Protein AF-A0A3E3E7Z4-F1 (afdb_monomer)

Sequence (138 aa):
MEDKKELKEIMQESKRLYDEQCKKILSYKQILSYLFQSCLEEYKDLSLEEIQELLEKETESEMRKMCTFSDAIWKKGIEKGRDEGMERGIKEGSLIISINNVQNLIKKHVVSNIEEAMDLLGVEASLRPAILKSIQMH

Solvent-accessible surface area (backbone atoms only — not comparable to full-atom values): 7676 Å² total; per-residue (Å²): 115,66,70,65,49,53,52,50,52,53,53,52,51,54,50,49,54,50,53,52,52,49,51,58,55,55,66,36,58,70,58,38,25,52,49,40,33,75,74,33,80,93,34,49,89,51,53,64,67,58,42,38,54,54,53,48,55,54,50,53,50,53,50,50,54,51,51,54,51,50,52,52,53,50,51,53,51,51,51,52,52,49,51,58,48,49,55,49,49,51,54,52,49,52,51,51,52,51,45,53,52,40,52,49,38,48,76,66,64,74,40,95,49,71,66,60,35,37,60,75,69,65,60,56,80,86,50,49,66,59,43,52,55,66,58,73,76,110

pLDDT: mean 86.66, std 7.97, range [49.28, 95.25]

Organism: NCBI:txid1323

Structure (mmCIF, N/CA/C/O backbone):
data_AF-A0A3E3E7Z4-F1
#
_entry.id   AF-A0A3E3E7Z4-F1
#
loop_
_atom_site.group_PDB
_atom_site.id
_atom_site.type_symbol
_atom_site.label_atom_id
_atom_site.label_alt_id
_atom_site.label_comp_id
_atom_site.label_asym_id
_atom_site.label_entity_id
_atom_site.label_seq_id
_atom_site.pdbx_PDB_ins_code
_atom_site.Cartn_x
_atom_site.Cartn_y
_atom_site.Cartn_z
_atom_site.occupancy
_atom_site.B_iso_or_equiv
_atom_site.auth_seq_id
_atom_site.auth_comp_id
_atom_site.auth_asym_id
_atom_site.auth_atom_id
_atom_site.pdbx_PDB_model_num
ATOM 1 N N . MET A 1 1 ? -2.190 42.043 13.731 1.00 61.38 1 MET A N 1
ATOM 2 C CA . MET A 1 1 ? -2.898 40.987 12.962 1.00 61.38 1 MET A CA 1
ATOM 3 C C . MET A 1 1 ? -2.202 39.649 13.206 1.00 61.38 1 MET A C 1
ATOM 5 O O . MET A 1 1 ? -2.908 38.690 13.487 1.00 61.38 1 MET A O 1
ATOM 9 N N . GLU 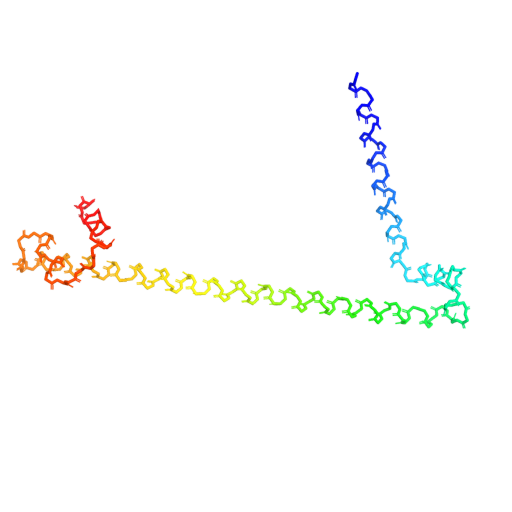A 1 2 ? -0.862 39.647 13.244 1.00 65.19 2 GLU A N 1
ATOM 10 C CA . GLU A 1 2 ? 0.023 38.590 13.775 1.00 65.19 2 GLU A CA 1
ATOM 11 C C . GLU A 1 2 ? -0.426 37.989 15.121 1.00 65.19 2 GLU A C 1
ATOM 13 O O . GLU A 1 2 ? -0.732 36.804 15.173 1.00 65.19 2 GLU A O 1
ATOM 18 N N . ASP A 1 3 ? -0.622 38.796 16.171 1.00 73.06 3 ASP A N 1
ATOM 19 C CA . ASP A 1 3 ? -0.929 38.272 17.520 1.00 73.06 3 ASP A CA 1
ATOM 20 C C . ASP A 1 3 ? -2.226 37.444 17.591 1.00 73.06 3 ASP A C 1
ATOM 22 O O . ASP A 1 3 ? -2.357 36.498 18.364 1.00 73.06 3 ASP A O 1
ATOM 26 N N . LYS A 1 4 ? -3.218 37.773 16.750 1.00 75.88 4 LYS A N 1
ATOM 27 C CA . LYS A 1 4 ? -4.479 37.013 16.662 1.00 75.88 4 LYS A CA 1
ATOM 28 C C . LYS A 1 4 ? -4.314 35.697 15.900 1.00 75.88 4 LYS A C 1
ATOM 30 O O . LYS A 1 4 ? -5.123 34.788 16.091 1.00 75.88 4 LYS A O 1
ATOM 35 N N . LYS A 1 5 ? -3.326 35.615 15.007 1.00 80.69 5 LYS A N 1
ATOM 36 C CA . LYS A 1 5 ? -2.988 34.408 14.252 1.00 80.69 5 LYS A CA 1
ATOM 37 C C . LYS A 1 5 ? -2.216 33.436 15.143 1.00 80.69 5 LYS A C 1
ATOM 39 O O . LYS A 1 5 ? -2.634 32.288 15.251 1.00 80.69 5 LYS A O 1
ATOM 44 N N . GLU A 1 6 ? -1.213 33.925 15.868 1.00 82.06 6 GLU A N 1
ATOM 45 C CA . GLU A 1 6 ? -0.453 33.132 16.843 1.00 82.06 6 GLU A CA 1
ATOM 46 C C . GLU A 1 6 ? -1.362 32.559 17.939 1.00 82.06 6 GLU A C 1
ATOM 48 O O . GLU A 1 6 ? -1.319 31.364 18.228 1.00 82.06 6 GLU A O 1
ATOM 53 N N . LEU A 1 7 ? -2.283 33.368 18.480 1.00 82.31 7 LEU A N 1
ATOM 54 C CA . LEU A 1 7 ? -3.241 32.896 19.484 1.00 82.31 7 LEU A CA 1
ATOM 55 C C . LEU A 1 7 ? -4.152 31.775 18.947 1.00 82.31 7 LEU A C 1
ATOM 57 O O . LEU A 1 7 ? -4.440 30.813 19.659 1.00 82.31 7 LEU A O 1
ATOM 61 N N . LYS A 1 8 ? -4.594 31.870 17.685 1.00 86.00 8 LYS A N 1
ATOM 62 C CA . LYS A 1 8 ? -5.398 30.816 17.043 1.00 86.00 8 LYS A CA 1
ATOM 63 C C . LYS A 1 8 ? -4.609 29.524 16.858 1.00 86.00 8 LYS A C 1
ATOM 65 O O . LYS A 1 8 ? -5.161 28.454 17.107 1.00 86.00 8 LYS A O 1
ATOM 70 N N . GLU A 1 9 ? -3.354 29.620 16.433 1.00 86.50 9 GLU A N 1
ATOM 71 C CA . GLU A 1 9 ? -2.482 28.459 16.238 1.00 86.50 9 GLU A CA 1
ATOM 72 C C . GLU A 1 9 ? -2.206 27.747 17.569 1.00 86.50 9 GLU A C 1
ATOM 74 O O . GLU A 1 9 ? -2.386 26.533 17.655 1.00 86.50 9 GLU A O 1
ATOM 79 N N . ILE A 1 10 ? -1.914 28.493 18.641 1.00 86.12 10 ILE A N 1
ATOM 80 C CA . ILE A 1 10 ? -1.717 27.937 19.991 1.00 86.12 10 ILE A CA 1
ATOM 81 C C . ILE A 1 10 ? -2.978 27.215 20.489 1.00 86.12 10 ILE A C 1
ATOM 83 O O . ILE A 1 10 ? -2.900 26.101 21.014 1.00 86.12 10 ILE A O 1
ATOM 87 N N . MET A 1 11 ? -4.159 27.819 20.311 1.00 85.50 11 MET A N 1
ATOM 88 C CA . MET A 1 11 ? -5.430 27.193 20.695 1.00 85.50 11 MET A CA 1
ATOM 89 C C . MET A 1 11 ? -5.711 25.915 19.894 1.00 85.50 11 MET A C 1
ATOM 91 O O . MET A 1 11 ? -6.223 24.937 20.445 1.00 85.50 11 MET A O 1
ATOM 95 N N . GLN A 1 12 ? -5.383 25.908 18.601 1.00 90.62 12 GLN A N 1
ATOM 96 C CA . GLN A 1 12 ? -5.565 24.743 17.742 1.00 90.62 12 GLN A CA 1
ATOM 97 C C . GLN A 1 12 ? -4.608 23.609 18.118 1.00 90.62 12 GLN A C 1
ATOM 99 O O . GLN A 1 12 ? -5.031 22.455 18.166 1.00 90.62 12 GLN A O 1
ATOM 104 N N . GLU A 1 13 ? -3.358 23.931 18.443 1.00 89.38 13 GLU A N 1
ATOM 105 C CA . GLU A 1 13 ? -2.370 22.952 18.890 1.00 89.38 13 GLU A CA 1
ATOM 106 C C . GLU A 1 13 ? -2.732 22.368 20.260 1.00 89.38 13 GLU A C 1
ATOM 108 O O . GLU A 1 13 ? -2.746 21.154 20.442 1.00 89.38 13 GLU A O 1
ATOM 113 N N . SER A 1 14 ? -3.179 23.211 21.192 1.00 88.12 14 SER A N 1
ATOM 114 C CA . SER A 1 14 ? -3.677 22.768 22.501 1.00 88.12 14 SER A CA 1
ATOM 115 C C . SER A 1 14 ? -4.859 21.804 22.363 1.00 88.12 14 SER A C 1
ATOM 117 O O . SER A 1 14 ? -4.932 20.794 23.062 1.00 88.12 14 SER A O 1
ATOM 119 N N . LYS A 1 15 ? -5.769 22.071 21.415 1.00 93.06 15 LYS A N 1
ATOM 120 C CA . LYS A 1 15 ? -6.890 21.176 21.106 1.00 93.06 15 LYS A CA 1
ATOM 121 C C . LYS A 1 15 ? -6.421 19.838 20.528 1.00 93.06 15 LYS A C 1
ATOM 123 O O . LYS A 1 15 ? -6.989 18.811 20.883 1.00 93.06 15 LYS A O 1
ATOM 128 N N . ARG A 1 16 ? -5.409 19.839 19.654 1.00 91.12 16 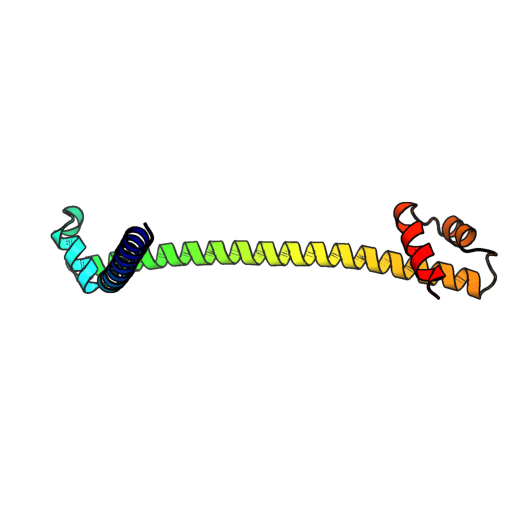ARG A N 1
ATOM 129 C CA . ARG A 1 16 ? -4.823 18.609 19.090 1.00 91.12 16 ARG A CA 1
ATOM 130 C C . ARG A 1 16 ? -4.182 17.751 20.170 1.00 91.12 16 ARG A C 1
ATOM 132 O O . ARG A 1 16 ? -4.473 16.564 20.236 1.00 91.12 16 ARG A O 1
ATOM 139 N N . LEU A 1 17 ? -3.378 18.364 21.036 1.00 92.31 17 LEU A N 1
ATOM 140 C CA . LEU A 1 17 ? -2.731 17.674 22.149 1.00 92.31 17 LEU A CA 1
ATOM 141 C C . LEU A 1 17 ? -3.765 17.083 23.109 1.00 92.31 17 LEU A C 1
ATOM 143 O O . LEU A 1 17 ? -3.630 15.930 23.512 1.00 92.31 17 LEU A O 1
ATOM 147 N N . TYR A 1 18 ? -4.815 17.843 23.435 1.00 92.69 18 TYR A N 1
ATOM 148 C CA . TYR A 1 18 ? -5.921 17.357 24.258 1.00 92.69 18 TYR A CA 1
ATOM 149 C C . TYR A 1 18 ? -6.625 16.153 23.618 1.00 92.69 18 TYR A C 1
ATOM 151 O O . TYR A 1 18 ? -6.771 15.120 24.265 1.00 92.69 18 TYR A O 1
ATOM 159 N N . ASP A 1 19 ? -7.007 16.258 22.341 1.00 94.38 19 ASP A N 1
ATOM 160 C CA . ASP A 1 19 ? -7.643 15.168 21.590 1.00 94.38 19 ASP A CA 1
ATOM 161 C C . ASP A 1 19 ? -6.757 13.911 21.545 1.00 94.38 19 ASP A C 1
ATOM 163 O O . ASP A 1 19 ? -7.235 12.797 21.755 1.00 94.38 19 ASP A O 1
ATOM 167 N N . GLU A 1 20 ? -5.447 14.080 21.356 1.00 94.31 20 GLU A N 1
ATOM 168 C CA . GLU A 1 20 ? -4.479 12.983 21.382 1.00 94.31 20 GLU A CA 1
ATOM 169 C C . GLU A 1 20 ? -4.402 12.304 22.759 1.00 94.31 20 GLU A C 1
ATOM 171 O O . GLU A 1 20 ? -4.405 11.073 22.842 1.00 94.31 20 GLU A O 1
ATOM 176 N N . GLN A 1 21 ? -4.376 13.080 23.850 1.00 94.50 21 GLN A N 1
ATOM 177 C CA . GLN A 1 21 ? -4.381 12.506 25.198 1.00 94.50 21 GLN A CA 1
ATOM 178 C C . GLN A 1 21 ? -5.703 11.793 25.499 1.00 94.50 21 GLN A C 1
ATOM 180 O O . GLN A 1 21 ? -5.692 10.694 26.054 1.00 94.50 21 GLN A O 1
ATOM 185 N N . CYS A 1 22 ? -6.840 12.359 25.088 1.00 92.00 22 CYS A N 1
ATOM 186 C CA . CYS A 1 22 ? -8.139 11.703 25.218 1.00 92.00 22 CYS A CA 1
ATOM 187 C C . CYS A 1 22 ? -8.174 10.372 24.465 1.00 92.00 22 CYS A C 1
ATOM 189 O O . CYS A 1 22 ? -8.616 9.376 25.028 1.00 92.00 22 CYS A O 1
ATOM 191 N N . LYS A 1 23 ? -7.651 10.318 23.235 1.00 91.81 23 LYS A N 1
ATOM 192 C CA . LYS A 1 23 ? -7.552 9.069 22.463 1.00 91.81 23 LYS A CA 1
ATOM 193 C C . LYS A 1 23 ? -6.734 8.001 23.183 1.00 91.81 23 LYS A C 1
ATOM 195 O O . LYS A 1 23 ? -7.159 6.853 23.221 1.00 91.81 23 LYS A O 1
ATOM 200 N N . LYS A 1 24 ? -5.604 8.374 23.792 1.00 90.94 24 LYS A N 1
ATOM 201 C CA . LYS A 1 24 ? -4.781 7.455 24.599 1.00 90.94 24 LYS A CA 1
ATOM 202 C C . LYS A 1 24 ? -5.532 6.933 25.822 1.00 90.94 24 LYS A C 1
ATOM 204 O O . LYS A 1 24 ? -5.471 5.751 26.127 1.00 90.94 24 LYS A O 1
ATOM 209 N N . ILE A 1 25 ? -6.267 7.798 26.515 1.00 92.12 25 ILE A N 1
ATOM 210 C CA . ILE A 1 25 ? -7.076 7.391 27.672 1.00 92.12 25 ILE A CA 1
ATOM 211 C C . ILE A 1 25 ? -8.200 6.439 27.234 1.00 92.12 25 ILE A C 1
ATOM 213 O O . ILE A 1 25 ? -8.431 5.406 27.858 1.00 92.12 25 ILE A O 1
ATOM 217 N N . LEU A 1 26 ? -8.871 6.754 26.129 1.00 90.06 26 LEU A N 1
ATOM 218 C CA . LEU A 1 26 ? -9.957 5.941 25.586 1.00 90.06 26 LEU A CA 1
ATOM 219 C C . LEU A 1 26 ? -9.474 4.642 24.925 1.00 90.06 26 LEU A C 1
ATOM 221 O O . LEU A 1 26 ? -10.293 3.767 24.673 1.00 90.06 26 LEU A O 1
ATOM 225 N N . SER A 1 27 ? -8.170 4.470 24.682 1.00 87.00 27 SER A N 1
ATOM 226 C CA . SER A 1 27 ? -7.623 3.197 24.203 1.00 87.00 27 SER A CA 1
ATOM 227 C C . SER A 1 27 ? -7.392 2.173 25.321 1.00 87.00 27 SER A C 1
ATOM 229 O O . SER A 1 27 ? -7.099 1.014 25.028 1.00 87.00 27 SER A O 1
ATOM 231 N N . TYR A 1 28 ? -7.505 2.557 26.600 1.00 90.19 28 TYR A N 1
ATOM 232 C CA . TYR A 1 28 ? -7.464 1.598 27.708 1.00 90.19 28 TYR A CA 1
ATOM 233 C C . TYR A 1 28 ? -8.796 0.854 27.810 1.00 90.19 28 TYR A C 1
ATOM 235 O O . TYR A 1 28 ? -9.834 1.447 28.111 1.00 90.19 28 TYR A O 1
ATOM 243 N N . LYS A 1 29 ? -8.753 -0.468 27.611 1.00 88.38 29 LYS A N 1
ATOM 244 C CA . LYS A 1 29 ? -9.941 -1.334 27.540 1.00 88.38 29 LYS A CA 1
ATOM 245 C C . LYS A 1 29 ? -10.858 -1.207 28.750 1.00 88.38 29 LYS A C 1
ATOM 247 O O . LYS A 1 29 ? -12.069 -1.181 28.577 1.00 88.38 29 LYS A O 1
ATOM 252 N N . GLN A 1 30 ? -10.309 -1.073 29.954 1.00 90.25 30 GLN A N 1
ATOM 253 C CA . GLN A 1 30 ? -11.104 -0.936 31.176 1.00 90.25 30 GLN A CA 1
ATOM 254 C C . GLN A 1 30 ? -11.908 0.370 31.190 1.00 90.25 30 GLN A C 1
ATOM 256 O O . GLN A 1 30 ? -13.094 0.362 31.508 1.00 90.25 30 GLN A O 1
ATOM 261 N N . ILE A 1 31 ? -11.277 1.483 30.798 1.00 93.06 31 ILE A N 1
ATOM 262 C CA . ILE A 1 31 ? -11.922 2.803 30.738 1.00 93.06 31 ILE A CA 1
ATOM 263 C C . ILE A 1 31 ? -12.997 2.802 29.651 1.00 93.06 31 ILE A C 1
ATOM 265 O O . ILE A 1 31 ? -14.120 3.242 29.889 1.00 93.06 31 ILE A O 1
ATOM 269 N N . LEU A 1 32 ? -12.664 2.268 28.474 1.00 92.00 32 LEU A N 1
ATOM 270 C CA . LEU A 1 32 ? -13.588 2.180 27.350 1.00 92.00 32 LEU A CA 1
ATOM 271 C C . LEU A 1 32 ? -14.797 1.293 27.672 1.00 92.00 32 LEU A C 1
ATOM 273 O O . LEU A 1 32 ? -15.926 1.679 27.395 1.00 92.00 32 LEU A O 1
ATOM 277 N N . SER A 1 33 ? -14.578 0.150 28.322 1.00 93.19 33 SER A N 1
ATOM 278 C CA . SER A 1 33 ? -15.655 -0.778 28.694 1.00 93.19 33 SER A CA 1
ATOM 279 C C . SER A 1 33 ? -16.593 -0.177 29.731 1.00 93.19 33 SER A C 1
ATOM 281 O O . SER A 1 33 ? -17.808 -0.290 29.600 1.00 93.19 33 SER A O 1
ATOM 283 N N . TYR A 1 34 ? -16.044 0.535 30.719 1.00 94.50 34 TYR A N 1
ATOM 284 C CA . TYR A 1 34 ? -16.849 1.266 31.694 1.00 94.50 34 TYR A CA 1
ATOM 285 C C . TYR A 1 34 ? -17.679 2.379 31.040 1.00 94.50 34 TYR A C 1
ATOM 287 O O . TYR A 1 34 ? -18.849 2.566 31.377 1.00 94.50 34 TYR A O 1
ATOM 295 N N . LEU A 1 35 ? -17.093 3.102 30.078 1.00 93.94 35 LEU A N 1
ATOM 296 C CA . LEU A 1 35 ? -17.804 4.119 29.306 1.00 93.94 35 LEU A CA 1
ATOM 297 C C . LEU A 1 35 ? -18.957 3.498 28.508 1.00 93.94 35 LEU A C 1
ATOM 299 O O . LEU A 1 35 ? -20.057 4.038 28.516 1.00 93.94 35 LEU A O 1
ATOM 303 N N . PHE A 1 36 ? -18.726 2.353 27.865 1.00 92.56 36 PHE A N 1
ATOM 304 C CA . PHE A 1 36 ? -19.753 1.641 27.102 1.00 92.56 36 PHE A CA 1
ATOM 305 C C . PHE A 1 36 ? -20.895 1.192 28.013 1.00 92.56 36 PHE A C 1
ATOM 307 O O . PHE A 1 36 ? -22.043 1.517 27.736 1.00 92.56 36 PHE A O 1
ATOM 314 N N . GLN A 1 37 ? -20.585 0.559 29.146 1.00 95.06 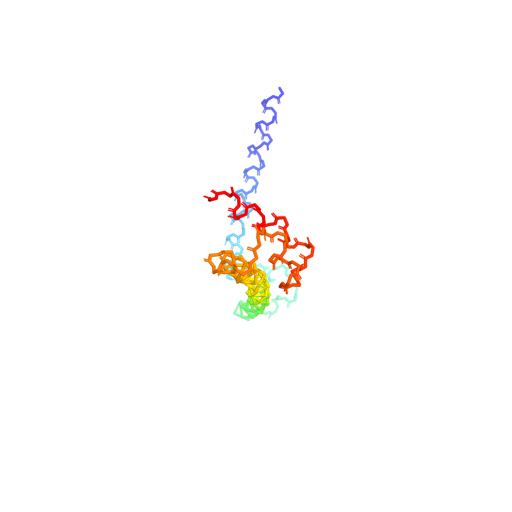37 GLN A N 1
ATOM 315 C CA . GLN A 1 37 ? -21.588 0.134 30.126 1.00 95.06 37 GLN A CA 1
ATOM 316 C C . GLN A 1 37 ? -22.417 1.308 30.675 1.00 95.06 37 GLN A C 1
ATOM 318 O O . GLN A 1 37 ? -23.617 1.180 30.903 1.00 95.06 37 GLN A O 1
ATOM 323 N N . SER A 1 38 ? -21.777 2.460 30.904 1.00 93.12 38 SER A N 1
ATOM 324 C CA . SER A 1 38 ? -22.418 3.622 31.536 1.00 93.12 38 SER A CA 1
ATOM 325 C C . SER A 1 38 ? -23.196 4.503 30.558 1.00 93.12 38 SER A C 1
ATOM 327 O O . SER A 1 38 ? -24.123 5.201 30.970 1.00 93.12 38 SER A O 1
ATOM 329 N N . CYS A 1 39 ? -22.788 4.546 29.288 1.00 93.88 39 CYS A N 1
ATOM 330 C CA . CYS A 1 39 ? -23.315 5.495 28.305 1.00 93.88 39 CYS A CA 1
ATOM 331 C C . CYS A 1 39 ? -24.187 4.853 27.223 1.00 93.88 39 CYS A C 1
ATOM 333 O O . CYS A 1 39 ? -24.891 5.590 26.533 1.00 93.88 39 CYS A O 1
ATOM 335 N N . LEU A 1 40 ? -24.138 3.530 27.056 1.00 92.69 40 LEU A N 1
ATOM 336 C CA . LEU A 1 40 ? -24.865 2.807 26.015 1.00 92.69 40 LEU A CA 1
ATOM 337 C C . LEU A 1 40 ? -25.807 1.791 26.662 1.00 92.69 40 LEU A C 1
ATOM 339 O O . LEU A 1 40 ? -25.375 0.914 27.409 1.00 92.69 40 LEU A O 1
ATOM 343 N N . GLU A 1 41 ? -27.102 1.901 26.370 1.00 92.38 41 GLU A N 1
ATOM 344 C CA . GLU A 1 41 ? -28.120 1.035 26.977 1.00 92.38 41 GLU A CA 1
ATOM 345 C C . GLU A 1 41 ? -27.921 -0.431 26.557 1.00 92.38 41 GLU A C 1
ATOM 347 O O . GLU A 1 41 ? -28.168 -1.337 27.343 1.00 92.38 41 GLU A O 1
ATOM 352 N N . GLU A 1 42 ? -27.382 -0.669 25.357 1.00 91.94 42 GLU A N 1
ATOM 353 C CA . GLU A 1 42 ? -27.101 -2.002 24.813 1.00 91.94 42 GLU A CA 1
ATOM 354 C C . GLU A 1 42 ? -26.027 -2.771 25.600 1.00 91.94 42 GLU A C 1
ATOM 356 O O . GLU A 1 42 ? -25.960 -3.995 25.511 1.00 91.94 42 GLU A O 1
ATOM 361 N N . TYR A 1 43 ? -25.187 -2.062 26.361 1.00 91.00 43 TYR A N 1
ATOM 362 C CA . TYR A 1 43 ? -24.063 -2.631 27.112 1.00 91.00 43 TYR A CA 1
ATOM 363 C C . TYR A 1 43 ? -24.284 -2.611 28.627 1.00 91.00 43 TYR A C 1
ATOM 365 O O . TYR A 1 43 ? -23.449 -3.105 29.379 1.00 91.00 43 TYR A O 1
ATOM 373 N N . LYS A 1 44 ? -25.396 -2.041 29.091 1.00 92.62 44 LYS A N 1
ATOM 374 C CA . LYS A 1 44 ? -25.667 -1.781 30.509 1.00 92.62 44 LYS A CA 1
ATOM 375 C C . LYS A 1 44 ? -25.845 -3.046 31.345 1.00 92.62 44 LYS A C 1
ATOM 377 O O . LYS A 1 44 ? -25.437 -3.073 32.503 1.00 92.62 44 LYS A O 1
ATOM 382 N N . ASP A 1 45 ? -26.422 -4.083 30.741 1.00 95.25 45 ASP A N 1
ATOM 383 C CA . ASP A 1 45 ? -26.656 -5.381 31.384 1.00 95.25 45 ASP A CA 1
ATOM 384 C C . ASP A 1 45 ? -25.461 -6.344 31.247 1.00 95.25 45 ASP A C 1
ATOM 386 O O . ASP A 1 45 ? -25.481 -7.436 31.814 1.00 95.25 45 ASP A O 1
ATOM 390 N N . LEU A 1 46 ? -24.418 -5.953 30.506 1.00 93.56 46 LEU A N 1
ATOM 391 C CA . LEU A 1 46 ? -23.204 -6.747 30.323 1.00 93.56 46 LEU A CA 1
ATOM 392 C C . LEU A 1 46 ? -22.188 -6.447 31.429 1.00 93.56 46 LEU A C 1
ATOM 394 O O . LEU A 1 46 ? -22.060 -5.312 31.896 1.00 93.56 46 LEU A O 1
ATOM 398 N N . SER A 1 47 ? -21.424 -7.459 31.829 1.00 94.81 47 SER A N 1
ATOM 399 C CA . SER A 1 47 ? -20.265 -7.296 32.710 1.00 94.81 47 SER A CA 1
ATOM 400 C C . SER A 1 47 ? -19.114 -6.580 31.998 1.00 94.81 47 SER A C 1
ATOM 402 O O . SER A 1 47 ? -18.996 -6.602 30.772 1.00 94.81 47 SER A O 1
ATOM 404 N N . LEU A 1 48 ? -18.215 -5.958 32.767 1.00 92.75 48 LEU A N 1
ATOM 405 C CA . LEU A 1 48 ? -17.052 -5.276 32.193 1.00 92.75 48 LEU A CA 1
ATOM 406 C C . LEU A 1 48 ? -16.149 -6.242 31.416 1.00 92.75 48 LEU A C 1
ATOM 408 O O . LEU A 1 48 ? -15.515 -5.827 30.450 1.00 92.75 48 LEU A O 1
ATOM 412 N N . GLU A 1 49 ? -16.080 -7.507 31.822 1.00 93.38 49 GLU A N 1
ATOM 413 C CA . GLU A 1 49 ? -15.331 -8.561 31.144 1.00 93.38 49 GLU A CA 1
ATOM 414 C C . GLU A 1 49 ? -15.947 -8.914 29.782 1.00 93.38 49 GLU A C 1
ATOM 416 O O . GLU A 1 49 ? -15.223 -8.991 28.789 1.00 93.38 49 GLU A O 1
ATOM 421 N N . GLU A 1 50 ? -17.275 -9.052 29.705 1.00 93.31 50 GLU A N 1
ATOM 422 C CA . GLU A 1 50 ? -17.985 -9.325 28.444 1.00 93.31 50 GLU A CA 1
ATOM 423 C C . GLU A 1 50 ? -17.798 -8.187 27.436 1.00 93.31 50 GLU A C 1
ATOM 425 O O . GLU A 1 50 ? -17.537 -8.425 26.255 1.00 93.31 50 GLU A O 1
ATOM 430 N N . ILE A 1 51 ? -17.865 -6.938 27.903 1.00 92.75 51 ILE A N 1
ATOM 431 C CA . ILE A 1 51 ? -17.651 -5.761 27.054 1.00 92.75 51 ILE A CA 1
ATOM 432 C C . ILE A 1 51 ? -16.207 -5.727 26.535 1.00 92.75 51 ILE A C 1
ATOM 434 O O . ILE A 1 51 ? -15.985 -5.470 25.350 1.00 92.75 51 ILE A O 1
ATOM 438 N N . GLN A 1 52 ? -15.220 -6.033 27.384 1.00 91.69 52 GLN A N 1
ATOM 439 C CA . GLN A 1 52 ? -13.814 -6.106 26.970 1.00 91.69 52 GLN A CA 1
ATOM 440 C C . GLN A 1 52 ? -13.593 -7.161 25.881 1.00 91.69 52 GLN A C 1
ATOM 442 O O . GLN A 1 52 ? -12.883 -6.892 24.911 1.00 91.69 52 GLN A O 1
ATOM 447 N N . GLU A 1 53 ? -14.214 -8.334 26.011 1.00 91.38 53 GLU A N 1
ATOM 448 C CA . GLU A 1 53 ? -14.099 -9.408 25.021 1.00 91.38 53 GLU A CA 1
ATOM 449 C C . GLU A 1 53 ? -14.719 -9.016 23.669 1.00 91.38 53 GLU A C 1
ATOM 451 O O . GLU A 1 53 ? -14.153 -9.305 22.611 1.00 91.38 53 GLU A O 1
ATOM 456 N N . LEU A 1 54 ? -15.861 -8.319 23.683 1.00 88.69 54 LEU A N 1
ATOM 457 C CA . LEU A 1 54 ? -16.493 -7.797 22.467 1.00 88.69 54 LEU A CA 1
ATOM 458 C C . LEU A 1 54 ? -15.608 -6.759 21.763 1.00 88.69 54 LEU A C 1
ATOM 460 O O . LEU A 1 54 ? -15.433 -6.822 20.545 1.00 88.69 54 LEU A 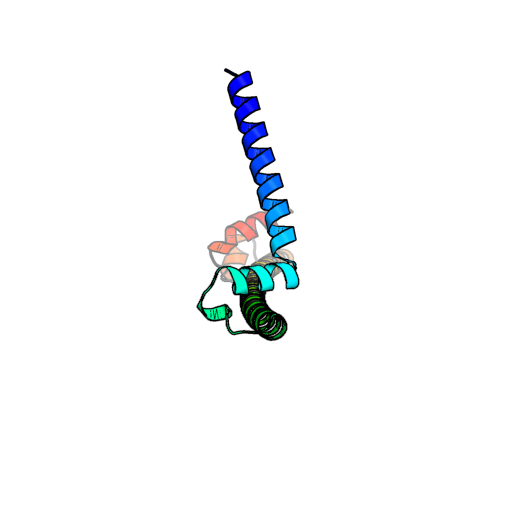O 1
ATOM 464 N N . LEU A 1 55 ? -15.004 -5.843 22.526 1.00 87.50 55 LEU A N 1
ATOM 465 C CA . LEU A 1 55 ? -14.090 -4.829 21.994 1.00 87.50 55 LEU A CA 1
ATOM 466 C C . LEU A 1 55 ? -12.827 -5.451 21.375 1.00 87.50 55 LEU A C 1
ATOM 468 O O . LEU A 1 55 ? -12.351 -4.974 20.342 1.00 87.50 55 LEU A O 1
ATOM 472 N N . GLU A 1 56 ? -12.290 -6.521 21.968 1.00 85.75 56 GLU A N 1
ATOM 473 C CA . GLU A 1 56 ? -11.148 -7.263 21.418 1.00 85.75 56 GLU A CA 1
ATOM 474 C C . GLU A 1 56 ? -11.484 -7.861 20.046 1.00 85.75 56 GLU A C 1
ATOM 476 O O . GLU A 1 56 ? -10.763 -7.625 19.076 1.00 85.75 56 GLU A O 1
ATOM 481 N N . LYS A 1 57 ? -12.616 -8.570 19.943 1.00 82.69 57 LYS A N 1
ATOM 482 C CA . LYS A 1 57 ? -13.052 -9.236 18.704 1.00 82.69 57 LYS A CA 1
ATOM 483 C C . LYS A 1 57 ? -13.239 -8.253 17.551 1.00 82.69 57 LYS A C 1
ATOM 485 O O . LYS A 1 57 ? -12.817 -8.534 16.427 1.00 82.69 57 LYS A O 1
ATOM 490 N N . GLU A 1 58 ? -13.839 -7.097 17.821 1.00 79.62 58 GLU A N 1
ATOM 491 C CA . GLU A 1 58 ? -14.027 -6.061 16.802 1.00 79.62 58 GLU A CA 1
ATOM 492 C C . GLU A 1 58 ? -12.682 -5.460 16.369 1.00 79.62 58 GLU A C 1
ATOM 494 O O . GLU A 1 58 ? -12.418 -5.299 15.177 1.00 79.62 58 GLU A O 1
ATOM 499 N N . THR A 1 59 ? -11.778 -5.218 17.326 1.00 76.44 59 THR A N 1
ATOM 500 C CA . THR A 1 59 ? -10.429 -4.708 17.041 1.00 76.44 59 THR A CA 1
ATOM 501 C C . THR A 1 59 ? -9.630 -5.689 16.178 1.00 76.44 59 THR A C 1
ATOM 503 O O . THR A 1 59 ? -9.016 -5.285 15.190 1.00 76.44 59 THR A O 1
ATOM 506 N N . GLU A 1 60 ? -9.662 -6.985 16.496 1.00 75.25 60 GLU A N 1
ATOM 507 C CA . GLU A 1 60 ? -9.010 -8.029 15.697 1.00 75.25 60 GLU A CA 1
ATOM 508 C C . GLU A 1 60 ? -9.590 -8.130 14.279 1.00 75.25 60 GLU A C 1
ATOM 510 O O . GLU A 1 60 ? -8.847 -8.313 13.310 1.00 75.25 60 GLU A O 1
ATOM 515 N N . SER A 1 61 ? -10.912 -7.996 14.138 1.00 75.38 61 SER A N 1
ATOM 516 C CA . SER A 1 61 ? -11.607 -7.977 12.846 1.00 75.38 61 SER A CA 1
ATOM 517 C C . SER A 1 61 ? -11.146 -6.804 11.975 1.00 75.38 61 SER A C 1
ATOM 519 O O . SER A 1 61 ? -10.765 -7.001 10.816 1.00 75.38 61 SER A O 1
ATOM 521 N N . GLU A 1 62 ? -11.095 -5.595 12.536 1.00 75.25 62 GLU A N 1
ATOM 522 C CA . GLU A 1 62 ? -10.619 -4.400 11.833 1.00 75.25 62 GLU A CA 1
ATOM 523 C C . GLU A 1 62 ? -9.130 -4.500 11.467 1.00 75.25 62 GLU A C 1
ATOM 525 O O . GLU A 1 62 ? -8.747 -4.221 10.325 1.00 75.25 62 GLU A O 1
ATOM 530 N N . MET A 1 63 ? -8.286 -5.002 12.377 1.00 70.00 63 MET A N 1
ATOM 531 C CA . MET A 1 63 ? -6.873 -5.264 12.078 1.00 70.00 63 MET A CA 1
ATOM 532 C C . MET A 1 63 ? -6.714 -6.284 10.943 1.00 70.00 63 MET A C 1
ATOM 534 O O . MET A 1 63 ? -5.896 -6.089 10.043 1.00 70.00 63 MET A O 1
ATOM 538 N N . ARG A 1 64 ? -7.537 -7.338 10.915 1.00 70.50 64 ARG A N 1
ATOM 539 C CA . ARG A 1 64 ? -7.531 -8.339 9.837 1.00 70.50 64 ARG A CA 1
ATOM 540 C C . ARG A 1 64 ? -7.918 -7.733 8.483 1.00 70.50 64 ARG A C 1
ATOM 542 O O . ARG A 1 64 ? -7.297 -8.073 7.469 1.00 70.50 64 ARG A O 1
ATOM 549 N N . LYS A 1 65 ? -8.900 -6.824 8.442 1.00 70.19 65 LYS A N 1
ATOM 550 C CA . LYS A 1 65 ? -9.277 -6.090 7.216 1.00 70.19 65 LYS A CA 1
ATOM 551 C C . LYS A 1 65 ? -8.119 -5.227 6.711 1.00 70.19 65 LYS A C 1
ATOM 553 O O . LYS A 1 65 ? -7.833 -5.224 5.513 1.00 70.19 65 LYS A O 1
ATOM 558 N N . MET A 1 66 ? -7.407 -4.559 7.617 1.00 64.44 66 MET A N 1
ATOM 559 C CA . MET A 1 66 ? -6.267 -3.707 7.278 1.00 64.44 66 MET A CA 1
ATOM 560 C C . MET A 1 66 ? -5.046 -4.503 6.785 1.00 64.44 66 MET A C 1
ATOM 562 O O . MET A 1 66 ? -4.418 -4.097 5.803 1.00 64.44 66 MET A O 1
ATOM 566 N N . CYS A 1 67 ? -4.750 -5.662 7.387 1.00 72.00 67 CYS A N 1
ATOM 567 C CA . CYS A 1 67 ? -3.728 -6.590 6.882 1.00 72.00 67 CYS A CA 1
ATOM 568 C C . CYS A 1 67 ? -4.060 -7.052 5.457 1.00 72.00 67 CYS A C 1
ATOM 570 O O . CYS A 1 67 ? -3.240 -6.908 4.556 1.00 72.00 67 CYS A O 1
ATOM 572 N N . THR A 1 68 ? -5.304 -7.482 5.221 1.00 78.31 68 THR A N 1
ATOM 573 C CA . THR A 1 68 ? -5.759 -7.943 3.895 1.00 78.31 68 T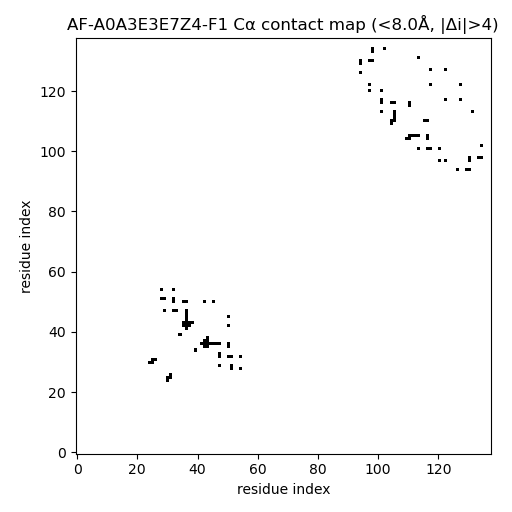HR A CA 1
ATOM 574 C C . THR A 1 68 ? -5.643 -6.845 2.833 1.00 78.31 68 THR A C 1
ATOM 576 O O . THR A 1 68 ? -5.223 -7.100 1.703 1.00 78.31 68 THR A O 1
ATOM 579 N N . PHE A 1 69 ? -5.996 -5.606 3.188 1.00 76.62 69 PHE A N 1
ATOM 580 C CA . PHE A 1 69 ? -5.850 -4.464 2.288 1.00 76.62 69 PHE A CA 1
ATOM 581 C C . PHE A 1 69 ? -4.376 -4.171 1.978 1.00 76.62 69 PHE A C 1
ATOM 583 O O . PHE A 1 69 ? -4.015 -3.990 0.816 1.00 76.62 69 PHE A O 1
ATOM 590 N N . SER A 1 70 ? -3.513 -4.175 2.995 1.00 80.50 70 SER A N 1
ATOM 591 C CA . SER A 1 70 ? -2.076 -3.923 2.834 1.00 80.50 70 SER A CA 1
ATOM 592 C C . SER A 1 70 ? -1.407 -4.992 1.964 1.00 80.50 70 SER A C 1
ATOM 594 O O . SER A 1 70 ? -0.649 -4.648 1.057 1.00 80.50 70 SER A O 1
ATOM 596 N N . ASP A 1 71 ? -1.762 -6.265 2.157 1.00 82.38 71 ASP A N 1
ATOM 597 C CA . ASP A 1 71 ? -1.297 -7.386 1.333 1.00 82.38 71 ASP A CA 1
ATOM 598 C C . ASP A 1 71 ? -1.722 -7.231 -0.132 1.00 82.38 71 ASP A C 1
ATOM 600 O O . ASP A 1 71 ? -0.931 -7.465 -1.050 1.00 82.38 71 ASP A O 1
ATOM 604 N N . ALA A 1 72 ? -2.960 -6.790 -0.375 1.00 82.19 72 ALA A N 1
ATOM 605 C CA . ALA A 1 72 ? -3.462 -6.547 -1.724 1.00 82.19 72 ALA A CA 1
ATOM 606 C C . ALA A 1 72 ? -2.705 -5.406 -2.426 1.00 82.19 72 ALA A C 1
ATOM 608 O O . ALA A 1 72 ? -2.328 -5.541 -3.595 1.00 82.19 72 ALA A O 1
ATOM 609 N N . ILE A 1 73 ? -2.443 -4.301 -1.718 1.00 89.31 73 ILE A N 1
ATOM 610 C CA . ILE A 1 73 ? -1.647 -3.180 -2.238 1.00 89.31 73 ILE A CA 1
ATOM 611 C C . ILE A 1 73 ? -0.209 -3.624 -2.519 1.00 89.31 7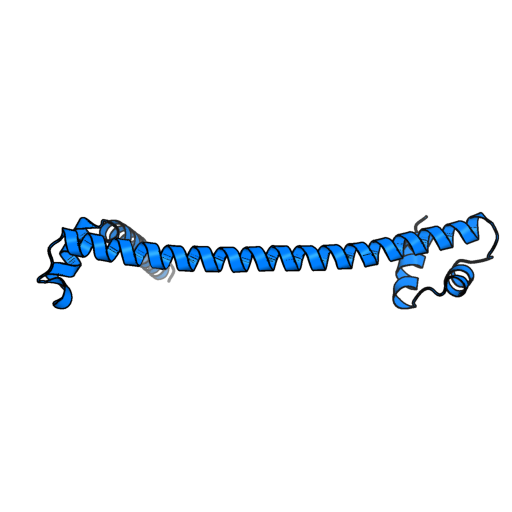3 ILE A C 1
ATOM 613 O O . ILE A 1 73 ? 0.308 -3.354 -3.605 1.00 89.31 73 ILE A O 1
ATOM 617 N N . TRP A 1 74 ? 0.414 -4.351 -1.587 1.00 87.38 74 TRP A N 1
ATOM 618 C CA . TRP A 1 74 ? 1.770 -4.877 -1.743 1.00 87.38 74 TRP A CA 1
ATOM 619 C C . TRP A 1 74 ? 1.873 -5.791 -2.964 1.00 87.38 74 TRP A C 1
ATOM 621 O O . TRP A 1 74 ? 2.718 -5.580 -3.834 1.00 87.38 74 TRP A O 1
ATOM 631 N N . LYS A 1 75 ? 0.968 -6.769 -3.082 1.00 90.88 75 LYS A N 1
ATOM 632 C CA . LYS A 1 75 ? 0.932 -7.712 -4.205 1.00 90.88 75 LYS A CA 1
ATOM 633 C C . LYS A 1 75 ? 0.787 -6.990 -5.544 1.00 90.88 75 LYS A C 1
ATOM 635 O O . LYS A 1 75 ? 1.540 -7.282 -6.470 1.00 90.88 75 LYS A O 1
ATOM 640 N N . LYS A 1 76 ? -0.121 -6.013 -5.631 1.00 92.12 76 LYS A N 1
ATOM 641 C CA . LYS A 1 76 ? -0.322 -5.207 -6.843 1.00 92.12 76 LYS A CA 1
ATOM 642 C C . LYS A 1 76 ? 0.914 -4.374 -7.196 1.00 92.12 76 LYS A C 1
ATOM 644 O O . LYS A 1 76 ? 1.245 -4.240 -8.371 1.00 92.12 76 LYS A O 1
ATOM 649 N N . GLY A 1 77 ? 1.601 -3.829 -6.193 1.00 92.81 77 GLY A N 1
ATOM 650 C CA . GLY A 1 77 ? 2.853 -3.095 -6.378 1.00 92.81 77 GLY A CA 1
ATOM 651 C C . GLY A 1 77 ? 3.972 -3.977 -6.935 1.00 92.81 77 GLY A C 1
ATOM 652 O O . GLY A 1 77 ? 4.638 -3.588 -7.892 1.00 92.81 77 GLY A O 1
ATOM 653 N N . ILE A 1 78 ? 4.139 -5.183 -6.385 1.00 93.69 78 ILE A N 1
ATOM 654 C CA . ILE A 1 78 ? 5.131 -6.160 -6.856 1.00 93.69 78 ILE A CA 1
ATOM 655 C C . ILE A 1 78 ? 4.826 -6.622 -8.282 1.00 93.69 78 ILE A C 1
ATOM 657 O O . ILE A 1 78 ? 5.731 -6.660 -9.112 1.00 93.69 78 ILE A O 1
ATOM 661 N N . GLU A 1 79 ? 3.569 -6.949 -8.580 1.00 93.94 79 GLU A N 1
ATOM 662 C CA . GLU A 1 79 ? 3.146 -7.371 -9.918 1.00 93.94 79 GLU A CA 1
ATOM 663 C C . GLU A 1 79 ? 3.425 -6.284 -10.958 1.00 93.94 79 GLU A C 1
ATOM 665 O O . GLU A 1 79 ? 4.130 -6.538 -11.933 1.00 93.94 79 GLU A O 1
ATOM 670 N N . LYS A 1 80 ? 2.990 -5.048 -10.687 1.00 94.31 80 LYS A N 1
ATOM 671 C CA . LYS A 1 80 ? 3.254 -3.902 -11.561 1.00 94.31 80 LYS A CA 1
ATOM 672 C C . LYS A 1 80 ? 4.753 -3.652 -11.741 1.00 94.31 80 LYS A C 1
ATOM 674 O O . LYS A 1 80 ? 5.207 -3.451 -12.861 1.00 94.31 80 LYS A O 1
ATOM 679 N N . GLY A 1 81 ? 5.531 -3.699 -10.658 1.00 94.31 81 GLY A N 1
ATOM 680 C CA . GLY A 1 81 ? 6.982 -3.522 -10.722 1.00 94.31 81 GLY A CA 1
ATOM 681 C C . GLY A 1 81 ? 7.675 -4.611 -11.546 1.00 94.31 81 GLY A C 1
ATOM 682 O O . GLY A 1 81 ? 8.597 -4.316 -12.307 1.00 94.31 81 GLY A O 1
ATOM 683 N N . ARG A 1 82 ? 7.206 -5.859 -11.440 1.00 94.50 82 ARG A N 1
ATOM 684 C CA . ARG A 1 82 ? 7.699 -6.986 -12.239 1.00 94.50 82 ARG A CA 1
ATOM 685 C C . ARG A 1 82 ? 7.379 -6.794 -13.718 1.00 94.50 82 ARG A C 1
ATOM 687 O O . ARG A 1 82 ? 8.277 -6.960 -14.539 1.00 94.50 82 ARG A O 1
ATOM 694 N N . ASP A 1 83 ? 6.143 -6.436 -14.049 1.00 94.19 83 ASP A N 1
ATOM 695 C CA . ASP A 1 83 ? 5.710 -6.261 -15.438 1.00 94.19 83 ASP A CA 1
ATOM 696 C C . ASP A 1 83 ? 6.430 -5.079 -16.102 1.00 94.19 83 ASP A C 1
ATOM 698 O O . ASP A 1 83 ? 7.017 -5.237 -17.172 1.00 94.19 83 ASP A O 1
ATOM 702 N N . GLU A 1 84 ? 6.506 -3.926 -15.428 1.00 95.00 84 GLU A N 1
ATOM 703 C CA . GLU A 1 84 ? 7.250 -2.756 -15.917 1.00 95.00 84 GLU A CA 1
ATOM 704 C C . GLU A 1 84 ? 8.758 -3.021 -16.026 1.00 95.00 84 GLU A C 1
ATOM 706 O O . GLU A 1 84 ? 9.432 -2.473 -16.902 1.00 95.00 84 GLU A O 1
ATOM 711 N N . GLY A 1 85 ? 9.321 -3.816 -15.112 1.00 94.81 85 GLY A N 1
ATOM 712 C CA . GLY A 1 85 ? 10.722 -4.228 -15.161 1.00 94.81 85 GLY A CA 1
ATOM 713 C C . GLY A 1 85 ? 11.000 -5.162 -16.337 1.00 94.81 85 GLY A C 1
ATOM 714 O O . GLY A 1 85 ? 11.974 -4.972 -17.064 1.00 94.81 85 GLY A O 1
ATOM 715 N N . MET A 1 86 ? 10.118 -6.135 -16.563 1.00 94.19 86 MET A N 1
ATOM 716 C CA . MET A 1 86 ? 10.230 -7.092 -17.660 1.00 94.19 86 MET A CA 1
ATOM 717 C C . MET A 1 86 ? 10.087 -6.409 -19.022 1.00 94.19 86 MET A C 1
ATOM 719 O O . MET A 1 86 ? 10.915 -6.631 -19.903 1.00 94.19 86 MET A O 1
ATOM 723 N N . GLU A 1 87 ? 9.088 -5.541 -19.193 1.00 92.50 87 GLU A N 1
ATOM 724 C CA . GLU A 1 87 ? 8.875 -4.818 -20.449 1.00 92.50 87 GLU A CA 1
ATOM 725 C C . GLU A 1 87 ? 10.063 -3.907 -20.790 1.00 92.50 87 GLU A C 1
ATOM 727 O O . GLU A 1 87 ? 10.548 -3.915 -21.927 1.00 92.50 87 GLU A O 1
ATOM 732 N N . ARG A 1 88 ? 10.580 -3.159 -19.803 1.00 91.62 88 ARG A N 1
ATOM 733 C CA . ARG A 1 88 ? 11.787 -2.336 -19.982 1.00 91.62 88 ARG A CA 1
ATOM 734 C C . ARG A 1 88 ? 12.997 -3.186 -20.344 1.00 91.62 88 ARG A C 1
ATOM 736 O O . ARG A 1 88 ? 13.671 -2.871 -21.320 1.00 91.62 88 ARG A O 1
ATOM 743 N N . GLY A 1 89 ? 13.219 -4.290 -19.631 1.00 92.00 89 GLY A N 1
ATOM 744 C CA . GLY A 1 89 ? 14.331 -5.199 -19.905 1.00 92.00 89 GLY A CA 1
ATOM 745 C C . GLY A 1 89 ? 14.289 -5.788 -21.317 1.00 92.00 89 GLY A C 1
ATOM 746 O O . GLY A 1 89 ? 15.318 -5.849 -21.986 1.00 92.00 89 GLY A O 1
ATOM 747 N N . ILE A 1 90 ? 13.105 -6.163 -21.813 1.00 89.62 90 ILE A N 1
ATOM 748 C CA . ILE A 1 90 ? 12.936 -6.659 -23.188 1.00 89.62 90 ILE A CA 1
ATOM 749 C C . ILE A 1 90 ? 13.263 -5.562 -24.210 1.00 89.62 90 ILE A C 1
ATOM 751 O O . ILE A 1 90 ? 13.992 -5.819 -25.170 1.00 89.62 90 ILE A O 1
ATOM 755 N N . LYS A 1 91 ? 12.756 -4.339 -24.010 1.00 87.75 91 LYS A N 1
ATOM 756 C CA . LYS A 1 91 ? 13.009 -3.205 -24.917 1.00 87.75 91 LYS A CA 1
ATOM 757 C C . LYS A 1 91 ? 14.491 -2.828 -24.960 1.00 87.75 91 LYS A C 1
ATOM 759 O O . LYS A 1 91 ? 15.056 -2.702 -26.045 1.00 87.75 91 LYS A O 1
ATOM 764 N N . GLU A 1 92 ? 15.128 -2.695 -23.800 1.00 88.50 92 GLU A N 1
ATOM 765 C CA . GLU A 1 92 ? 16.556 -2.376 -23.690 1.00 88.50 92 GLU A CA 1
ATOM 766 C C . GLU A 1 92 ? 17.428 -3.493 -24.272 1.00 88.50 92 GLU A C 1
ATOM 768 O O . GLU A 1 92 ? 18.340 -3.218 -25.051 1.00 88.50 92 GLU A O 1
ATOM 773 N N . GLY A 1 93 ? 17.109 -4.757 -23.978 1.00 89.19 93 GLY A N 1
ATOM 774 C CA . GLY A 1 93 ? 17.807 -5.911 -24.544 1.00 89.19 93 GLY A CA 1
ATOM 775 C C . GLY A 1 93 ? 17.709 -5.963 -26.070 1.00 89.19 93 GLY A C 1
ATOM 776 O O . GLY A 1 93 ? 18.722 -6.142 -26.745 1.00 89.19 93 GLY A O 1
ATOM 777 N N . SER A 1 94 ? 16.514 -5.740 -26.623 1.00 88.38 94 SER A N 1
ATOM 778 C CA . SER A 1 94 ? 16.289 -5.675 -28.073 1.00 88.38 94 SER A CA 1
ATOM 779 C C . SER A 1 94 ? 17.111 -4.562 -28.734 1.00 88.38 94 SER A C 1
ATOM 781 O O . SER A 1 94 ? 17.762 -4.781 -29.762 1.00 88.38 94 SER A O 1
ATOM 783 N N . LEU A 1 95 ? 17.158 -3.381 -28.108 1.00 87.31 95 LEU A N 1
ATOM 784 C CA . LEU A 1 95 ? 17.964 -2.258 -28.583 1.00 87.31 95 LEU A CA 1
ATOM 785 C C . LEU A 1 95 ? 19.465 -2.589 -28.558 1.00 87.31 95 LEU A C 1
ATOM 787 O O . LEU A 1 95 ? 20.147 -2.390 -29.561 1.00 87.31 95 LEU A O 1
ATOM 791 N N . ILE A 1 96 ? 19.973 -3.144 -27.452 1.00 89.44 96 ILE A N 1
ATOM 792 C CA . ILE A 1 96 ? 21.386 -3.536 -27.307 1.00 89.44 96 ILE A CA 1
ATOM 793 C C . ILE A 1 96 ? 21.780 -4.582 -28.358 1.00 89.44 96 ILE A C 1
ATOM 795 O O . ILE A 1 96 ? 22.828 -4.457 -28.994 1.00 89.44 96 ILE A O 1
ATOM 799 N N . ILE A 1 97 ? 20.943 -5.602 -28.573 1.00 89.75 97 ILE A N 1
ATOM 800 C CA . ILE A 1 97 ? 21.182 -6.637 -29.589 1.00 89.75 97 ILE A CA 1
ATOM 801 C C . ILE A 1 97 ? 21.246 -6.007 -30.982 1.00 89.75 97 ILE A C 1
ATOM 803 O O . ILE A 1 97 ? 22.162 -6.303 -31.750 1.00 89.75 97 ILE A O 1
ATOM 807 N N . SER A 1 98 ? 20.314 -5.106 -31.293 1.00 88.75 98 SER A N 1
ATOM 808 C CA . SER A 1 98 ? 20.272 -4.411 -32.582 1.00 88.75 98 SER A CA 1
ATOM 809 C C . SER A 1 98 ? 21.529 -3.567 -32.809 1.00 88.75 98 SER A C 1
ATOM 811 O O . SER A 1 98 ? 22.134 -3.658 -33.876 1.00 88.75 98 SER A O 1
ATOM 813 N N . ILE A 1 99 ? 21.986 -2.824 -31.792 1.00 89.19 99 ILE A N 1
ATOM 814 C CA . ILE A 1 99 ? 23.241 -2.053 -31.841 1.00 89.19 99 ILE A CA 1
ATOM 815 C C . ILE A 1 99 ? 24.433 -2.974 -32.122 1.00 89.19 99 ILE A C 1
ATOM 817 O O . ILE A 1 99 ? 25.213 -2.707 -33.036 1.00 89.19 99 ILE A O 1
ATOM 821 N N . ASN A 1 100 ? 24.560 -4.080 -31.383 1.00 90.12 100 ASN A N 1
ATOM 822 C CA . ASN A 1 100 ? 25.662 -5.028 -31.562 1.00 90.12 100 ASN A CA 1
ATOM 823 C C . ASN A 1 100 ? 25.660 -5.656 -32.959 1.00 90.12 100 ASN A C 1
ATOM 825 O O . ASN A 1 100 ? 26.714 -5.790 -33.583 1.00 90.12 100 ASN A O 1
ATOM 829 N N . ASN A 1 101 ? 24.487 -6.027 -33.469 1.00 89.94 101 ASN A N 1
ATOM 830 C CA . ASN A 1 101 ? 24.352 -6.602 -34.803 1.00 89.94 101 ASN A CA 1
ATOM 831 C C . ASN A 1 101 ? 24.765 -5.597 -35.884 1.00 89.94 101 ASN A C 1
ATOM 833 O O . ASN A 1 101 ? 25.582 -5.939 -36.739 1.00 89.94 101 ASN A O 1
ATOM 837 N N . VAL A 1 102 ? 24.287 -4.351 -35.804 1.00 89.31 102 VAL A N 1
ATOM 838 C CA . VAL A 1 102 ? 24.688 -3.262 -36.712 1.00 89.31 102 VAL A CA 1
ATOM 839 C C . VAL A 1 102 ? 26.204 -3.043 -36.665 1.00 89.31 102 VAL A C 1
ATOM 841 O O . VAL A 1 102 ? 26.866 -3.045 -37.704 1.00 89.31 102 VAL A O 1
ATOM 844 N N . GLN A 1 103 ? 26.785 -2.930 -35.467 1.00 87.56 103 GLN A N 1
ATOM 845 C CA . GLN A 1 103 ? 28.231 -2.760 -35.297 1.00 87.56 103 GLN A CA 1
ATOM 846 C C . GLN A 1 103 ? 29.030 -3.932 -35.882 1.00 87.56 103 GLN A C 1
ATOM 848 O O . GLN A 1 103 ? 30.085 -3.720 -36.478 1.00 87.56 103 GLN A O 1
ATOM 853 N N . ASN A 1 104 ? 28.542 -5.165 -35.741 1.00 89.31 104 ASN A N 1
ATOM 854 C CA . ASN A 1 104 ? 29.196 -6.349 -36.292 1.00 89.31 104 ASN A CA 1
ATOM 855 C C . ASN A 1 104 ? 29.180 -6.373 -37.825 1.00 89.31 104 ASN A C 1
ATOM 857 O O . ASN A 1 104 ? 30.182 -6.768 -38.422 1.00 89.31 104 ASN A O 1
ATOM 861 N N . LEU A 1 105 ? 28.087 -5.945 -38.464 1.00 87.88 105 LEU A N 1
ATOM 862 C CA . LEU A 1 105 ? 28.001 -5.863 -39.927 1.00 87.88 105 LEU A CA 1
ATOM 863 C C . LEU A 1 105 ? 28.990 -4.837 -40.494 1.00 87.88 105 LEU A C 1
ATOM 865 O O . LEU A 1 105 ? 29.668 -5.122 -41.482 1.00 87.88 105 LEU A O 1
ATOM 869 N N . ILE A 1 106 ? 29.136 -3.691 -39.824 1.00 85.19 106 ILE A N 1
ATOM 870 C CA . ILE A 1 106 ? 30.089 -2.639 -40.209 1.00 85.19 106 ILE A CA 1
ATOM 871 C C . ILE A 1 106 ? 31.532 -3.110 -39.995 1.00 85.19 106 ILE A C 1
ATOM 873 O O . ILE A 1 106 ? 32.355 -3.015 -40.902 1.00 85.19 106 ILE A O 1
ATOM 877 N N . LYS A 1 107 ? 31.845 -3.684 -38.823 1.00 86.62 107 LYS A N 1
ATOM 878 C CA . LYS A 1 107 ? 33.1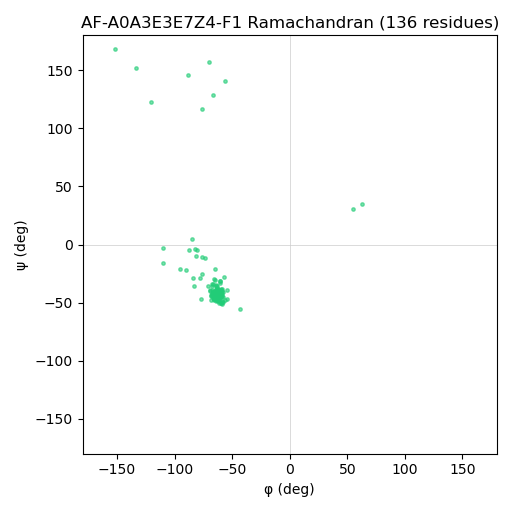93 -4.198 -38.509 1.00 86.62 107 LYS A CA 1
ATOM 879 C C . LYS A 1 107 ? 33.648 -5.301 -39.462 1.00 86.62 107 LYS A C 1
ATOM 881 O O . LYS A 1 107 ? 34.836 -5.417 -39.734 1.00 86.62 107 LYS A O 1
ATOM 886 N N . LYS A 1 108 ? 32.721 -6.127 -39.953 1.00 89.12 108 LYS A N 1
ATOM 887 C CA . LYS A 1 108 ? 33.010 -7.190 -40.928 1.00 89.12 108 LYS A CA 1
ATOM 888 C C . LYS A 1 108 ? 32.998 -6.699 -42.380 1.00 89.12 108 LYS A C 1
ATOM 890 O O . LYS A 1 108 ? 33.134 -7.528 -43.274 1.00 89.12 108 LYS A O 1
ATOM 895 N N . HIS A 1 109 ? 32.841 -5.392 -42.612 1.00 83.62 109 HIS A N 1
ATOM 896 C CA . HIS A 1 109 ? 32.760 -4.772 -43.938 1.00 83.62 109 HIS A CA 1
ATOM 897 C C . HIS A 1 109 ? 31.660 -5.368 -44.839 1.00 83.62 109 HIS A C 1
ATOM 899 O O . HIS A 1 109 ? 31.807 -5.408 -46.056 1.00 83.62 109 HIS A O 1
ATOM 905 N N . VAL A 1 110 ? 30.557 -5.845 -44.246 1.00 82.88 110 VAL A N 1
ATOM 906 C CA . VAL A 1 110 ? 29.407 -6.395 -44.992 1.00 82.88 110 VAL A CA 1
ATOM 907 C C . VAL A 1 110 ? 28.542 -5.276 -45.583 1.00 82.88 110 VAL A C 1
ATOM 909 O O . VAL A 1 110 ? 27.912 -5.469 -46.615 1.00 82.88 110 VAL A O 1
ATOM 912 N N . VAL A 1 111 ? 28.526 -4.110 -44.936 1.00 85.31 111 VAL A N 1
ATOM 913 C CA . VAL A 1 111 ? 27.727 -2.927 -45.295 1.00 85.31 111 VAL A CA 1
ATOM 914 C C . VAL A 1 111 ? 28.587 -1.672 -45.252 1.00 85.31 111 VAL A C 1
ATOM 916 O O . VAL A 1 111 ? 29.554 -1.607 -44.487 1.00 85.31 111 VAL A O 1
ATOM 919 N N . SER A 1 112 ? 28.229 -0.668 -46.054 1.00 80.00 112 SER A N 1
ATOM 920 C CA . SER A 1 112 ? 29.034 0.554 -46.207 1.00 80.00 112 SER A CA 1
ATOM 921 C C . SER A 1 112 ? 28.657 1.651 -45.210 1.00 80.00 112 SER A C 1
ATOM 923 O O . SER A 1 112 ? 29.452 2.554 -44.954 1.00 80.00 112 SER A O 1
ATOM 925 N N . ASN A 1 113 ? 27.444 1.604 -44.655 1.00 83.38 113 ASN A N 1
ATOM 926 C CA . ASN A 1 113 ? 26.937 2.607 -43.721 1.00 83.38 113 ASN A CA 1
ATOM 927 C C . ASN A 1 113 ? 25.906 2.018 -42.733 1.00 83.38 113 ASN A C 1
ATOM 929 O O . ASN A 1 113 ? 25.442 0.889 -42.887 1.00 83.38 113 ASN A O 1
ATOM 933 N N . ILE A 1 114 ? 25.576 2.789 -41.690 1.00 84.62 114 ILE A N 1
ATOM 934 C CA . ILE A 1 114 ? 24.689 2.359 -40.593 1.00 84.62 114 ILE A CA 1
ATOM 935 C C . ILE A 1 114 ? 23.240 2.167 -41.072 1.00 84.62 114 ILE A C 1
ATOM 937 O O . ILE A 1 114 ? 22.570 1.247 -40.610 1.00 84.62 114 ILE A O 1
ATOM 941 N N . GLU A 1 115 ? 22.760 2.997 -42.000 1.00 84.69 115 GLU A N 1
ATOM 942 C CA . GLU A 1 115 ? 21.384 2.920 -42.520 1.00 84.69 115 GLU A CA 1
ATOM 943 C C . GLU A 1 115 ? 21.152 1.619 -43.295 1.00 84.69 115 GLU A C 1
ATOM 945 O O . GLU A 1 115 ? 20.194 0.901 -43.022 1.00 84.69 115 GLU A O 1
ATOM 950 N N . GLU A 1 116 ? 22.095 1.246 -44.162 1.00 85.88 116 GLU A N 1
ATOM 951 C CA . GLU A 1 116 ? 22.080 -0.021 -44.901 1.00 85.88 116 GLU A CA 1
ATOM 952 C C . GLU A 1 116 ? 22.074 -1.230 -43.948 1.00 85.88 116 GLU A C 1
ATOM 954 O O . GLU A 1 116 ? 21.346 -2.200 -44.160 1.00 85.88 116 GLU A O 1
ATOM 959 N N . ALA A 1 117 ? 22.825 -1.155 -42.844 1.00 87.25 117 ALA A N 1
ATOM 960 C CA . ALA A 1 117 ? 22.818 -2.183 -41.804 1.00 87.25 117 ALA A CA 1
ATOM 961 C C . ALA A 1 117 ? 21.443 -2.319 -41.122 1.00 87.25 117 ALA A C 1
ATOM 963 O O . ALA A 1 117 ? 20.987 -3.433 -40.863 1.00 87.25 117 ALA A O 1
ATOM 964 N N . MET A 1 118 ? 20.784 -1.195 -40.817 1.00 88.69 118 MET A N 1
ATOM 965 C CA . MET A 1 118 ? 19.464 -1.173 -40.177 1.00 88.69 118 MET A CA 1
ATOM 966 C C . MET A 1 118 ? 18.351 -1.639 -41.121 1.00 88.69 118 MET A C 1
ATOM 968 O O . MET A 1 118 ? 17.429 -2.322 -40.671 1.00 88.69 118 MET A O 1
ATOM 972 N N . ASP A 1 119 ? 18.450 -1.314 -42.412 1.00 88.94 119 ASP A N 1
ATOM 973 C CA . ASP A 1 119 ? 17.529 -1.787 -43.449 1.00 88.94 119 ASP A CA 1
ATOM 974 C C . ASP A 1 119 ? 17.631 -3.305 -43.635 1.00 88.94 119 ASP A C 1
ATOM 976 O O . ASP A 1 119 ? 16.609 -3.991 -43.625 1.00 88.94 119 ASP A O 1
ATOM 980 N N . LEU A 1 120 ? 18.851 -3.852 -43.707 1.00 87.88 120 LEU A N 1
ATOM 981 C CA . LEU A 1 120 ? 19.075 -5.300 -43.811 1.00 87.88 120 LEU A CA 1
ATOM 982 C C . LEU A 1 120 ? 18.599 -6.072 -42.576 1.00 87.88 120 LEU A C 1
ATOM 984 O O . LEU A 1 120 ? 18.111 -7.194 -42.699 1.00 87.88 120 LEU A O 1
ATOM 988 N N . LEU A 1 121 ? 18.743 -5.487 -41.385 1.00 86.06 121 LEU A N 1
ATOM 989 C CA . LEU A 1 121 ? 18.277 -6.086 -40.132 1.00 86.06 121 LEU A CA 1
ATOM 990 C C . LEU A 1 121 ? 16.771 -5.891 -39.892 1.00 86.06 121 LEU A C 1
ATOM 992 O O . LEU A 1 121 ? 16.250 -6.432 -38.918 1.00 86.06 121 LEU A O 1
ATOM 996 N N . GLY A 1 122 ? 16.071 -5.138 -40.748 1.00 87.06 122 GLY A N 1
ATOM 997 C CA . GLY A 1 122 ? 14.638 -4.877 -40.602 1.00 87.06 122 GLY A CA 1
ATOM 998 C C . GLY A 1 122 ? 14.293 -4.113 -39.320 1.00 87.06 122 GLY A C 1
ATOM 999 O O . GLY A 1 122 ? 13.262 -4.373 -38.705 1.00 87.06 122 GLY A O 1
ATOM 1000 N N . VAL A 1 123 ? 15.165 -3.198 -38.884 1.00 87.06 123 VAL A N 1
ATOM 1001 C CA . VAL A 1 123 ? 14.990 -2.456 -37.629 1.00 87.06 123 VAL A CA 1
ATOM 1002 C C . VAL A 1 123 ? 13.776 -1.528 -37.715 1.00 87.06 123 VAL A C 1
ATOM 1004 O O . VAL A 1 123 ? 13.681 -0.691 -38.623 1.00 87.06 123 VAL A O 1
ATOM 1007 N N . GLU A 1 124 ? 12.884 -1.624 -36.724 1.00 86.06 124 GLU A N 1
ATOM 1008 C CA . GLU A 1 124 ? 11.724 -0.739 -36.603 1.00 86.06 124 GLU A CA 1
ATOM 1009 C C . GLU A 1 124 ? 12.120 0.744 -36.552 1.00 86.06 124 GLU A C 1
ATOM 1011 O O . GLU A 1 124 ? 13.064 1.143 -35.865 1.00 86.06 124 GLU A O 1
ATOM 1016 N N . ALA A 1 125 ? 11.332 1.590 -37.223 1.00 82.94 125 ALA A N 1
ATOM 1017 C CA . ALA A 1 125 ? 11.571 3.032 -37.313 1.00 82.94 125 ALA A CA 1
ATOM 1018 C C . ALA A 1 125 ? 11.644 3.735 -35.943 1.00 82.94 125 ALA A C 1
ATOM 1020 O O . ALA A 1 125 ? 12.340 4.738 -35.801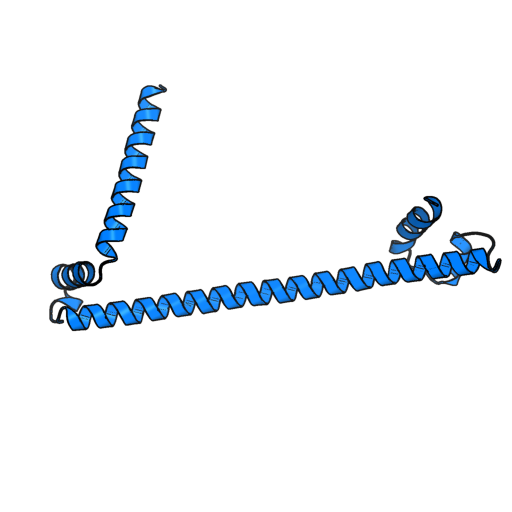 1.00 82.94 125 ALA A O 1
ATOM 1021 N N . SER A 1 126 ? 10.969 3.190 -34.928 1.00 84.88 126 SER A N 1
ATOM 1022 C CA . SER A 1 126 ? 10.971 3.682 -33.546 1.00 84.88 126 SER A CA 1
ATOM 1023 C C . SER A 1 126 ? 12.342 3.561 -32.861 1.00 84.88 126 SER A C 1
ATOM 1025 O O . SER A 1 126 ? 12.678 4.385 -32.011 1.00 84.88 126 SER A O 1
ATOM 1027 N N . LEU A 1 127 ? 13.154 2.569 -33.243 1.00 84.62 127 LEU A N 1
ATOM 1028 C CA . LEU A 1 127 ? 14.448 2.265 -32.622 1.00 84.62 127 LEU A CA 1
ATOM 1029 C C . LEU A 1 127 ? 15.632 2.910 -33.355 1.00 84.62 127 LEU A C 1
ATOM 1031 O O . LEU A 1 127 ? 16.682 3.126 -32.747 1.00 84.62 127 LEU A O 1
ATOM 1035 N N . ARG A 1 128 ? 15.470 3.273 -34.635 1.00 86.75 128 ARG A N 1
ATOM 1036 C CA . ARG A 1 128 ? 16.544 3.846 -35.469 1.00 86.75 128 ARG A CA 1
ATOM 1037 C C . ARG A 1 128 ? 17.218 5.083 -34.857 1.00 86.75 128 ARG A C 1
ATOM 1039 O O . ARG A 1 128 ? 18.447 5.089 -34.793 1.00 86.75 128 ARG A O 1
ATOM 1046 N N . PRO A 1 129 ? 16.494 6.093 -34.325 1.00 88.62 129 PRO A N 1
ATOM 1047 C CA . PRO A 1 129 ? 17.137 7.260 -33.716 1.00 88.62 129 PRO A CA 1
ATOM 1048 C C . PRO A 1 129 ? 17.983 6.906 -32.486 1.00 88.62 129 PRO A C 1
ATOM 1050 O O . PRO A 1 129 ? 19.034 7.507 -32.263 1.00 88.62 129 PRO A O 1
ATOM 1053 N N . ALA A 1 130 ? 17.542 5.924 -31.691 1.00 86.75 130 ALA A N 1
ATOM 1054 C CA . ALA A 1 130 ? 18.266 5.476 -30.505 1.00 86.75 130 ALA A CA 1
ATOM 1055 C C . ALA A 1 130 ? 19.572 4.764 -30.885 1.00 86.75 130 ALA A C 1
ATOM 1057 O O . ALA A 1 130 ? 20.618 5.061 -30.314 1.00 86.75 130 ALA A O 1
ATOM 1058 N N . ILE A 1 131 ? 19.530 3.892 -31.897 1.00 85.75 131 ILE A N 1
ATOM 1059 C CA . ILE A 1 131 ? 20.710 3.186 -32.415 1.00 85.75 131 ILE A CA 1
ATOM 1060 C C . ILE A 1 131 ? 21.714 4.169 -33.022 1.00 85.75 131 ILE A C 1
ATOM 1062 O O . ILE A 1 131 ? 22.894 4.118 -32.677 1.00 85.75 131 ILE A O 1
ATOM 1066 N N . LEU A 1 132 ? 21.253 5.088 -33.879 1.00 86.19 132 LEU A N 1
ATOM 1067 C CA . LEU A 1 132 ? 22.103 6.111 -34.495 1.00 86.19 132 LEU A CA 1
ATOM 1068 C C . LEU A 1 132 ? 22.826 6.939 -33.433 1.00 86.19 132 LEU A C 1
ATOM 1070 O O . LEU A 1 132 ? 24.044 7.079 -33.496 1.00 86.19 132 LEU A O 1
ATOM 1074 N N . LYS A 1 133 ? 22.101 7.406 -32.410 1.00 87.25 133 LYS A N 1
ATOM 1075 C CA . LYS A 1 133 ? 22.682 8.162 -31.297 1.00 87.25 133 LYS A CA 1
ATOM 1076 C C . LYS A 1 133 ? 23.720 7.347 -30.519 1.00 87.25 133 LYS A C 1
ATOM 1078 O O . LYS A 1 133 ? 24.779 7.874 -30.199 1.00 87.25 133 LYS A O 1
ATOM 1083 N N . SER A 1 134 ? 23.436 6.079 -30.217 1.00 83.94 134 SER A N 1
ATOM 1084 C CA . SER A 1 134 ? 24.356 5.209 -29.474 1.00 83.94 134 SER A CA 1
ATOM 1085 C C . SER A 1 134 ? 25.626 4.863 -30.253 1.00 83.94 134 SER A C 1
ATOM 1087 O O . SER A 1 134 ? 26.682 4.724 -29.644 1.00 83.94 134 SER A O 1
ATOM 1089 N N . ILE A 1 135 ? 25.543 4.730 -31.580 1.00 81.50 135 ILE A N 1
ATOM 1090 C CA . ILE A 1 135 ? 26.698 4.407 -32.429 1.00 81.50 135 ILE A CA 1
ATOM 1091 C C . ILE A 1 135 ? 27.509 5.663 -32.775 1.00 81.50 135 ILE A C 1
ATOM 1093 O O . ILE A 1 135 ? 28.725 5.578 -32.813 1.00 81.50 135 ILE A O 1
ATOM 1097 N N . GLN A 1 136 ? 26.875 6.823 -32.980 1.00 71.12 136 GLN A N 1
ATOM 1098 C CA . GLN A 1 136 ? 27.558 8.085 -33.322 1.00 71.12 136 GLN A CA 1
ATOM 1099 C C . GLN A 1 136 ? 28.260 8.769 -32.133 1.00 71.12 136 GLN A C 1
ATOM 1101 O O . GLN A 1 136 ? 29.002 9.727 -32.336 1.00 71.12 136 GLN A O 1
ATOM 1106 N N . MET A 1 137 ? 28.021 8.320 -30.896 1.00 56.81 137 MET A N 1
ATOM 1107 C CA . MET A 1 137 ? 28.730 8.808 -29.702 1.00 56.81 137 MET A CA 1
ATOM 1108 C C . MET A 1 137 ? 30.099 8.137 -29.471 1.00 56.81 137 MET A C 1
ATOM 1110 O O . MET A 1 137 ? 30.808 8.532 -28.543 1.00 56.81 137 MET A O 1
ATOM 1114 N N . HIS A 1 138 ? 30.472 7.153 -30.294 1.00 49.28 138 HIS A N 1
ATOM 1115 C CA . HIS A 1 138 ? 31.760 6.455 -30.275 1.00 49.28 138 HIS A CA 1
ATOM 1116 C C . HIS A 1 138 ? 32.449 6.553 -31.635 1.00 49.28 138 HIS A C 1
ATOM 1118 O O . HIS A 1 138 ? 33.697 6.633 -31.628 1.00 49.28 138 HIS A O 1
#

Foldseek 3Di:
DVVVVVVVVVVVVVVVVVVVVVVVQCPPLQSVLVCCCVPPPVSVPPDSVRSSVVVVVVVVVVVVVVVVVVVVVVVVVVVVCVVVVVVVCVVVVVLVVLLVQLVVCVVVVVDDDSVVSCVVVVPDPVSVVVSCVVVVVD

Radius of gyration: 33.94 Å; Cα contacts (8 Å, |Δi|>4): 58; chains: 1; bounding box: 61×50×79 Å

M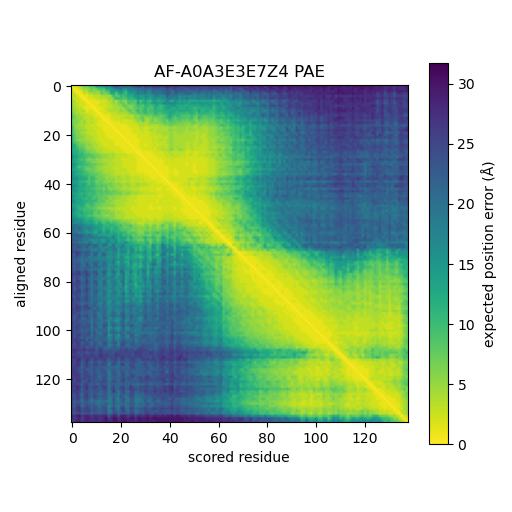ean predicted aligned error: 13.29 Å

Secondary structure (DSSP, 8-state):
-HHHHHHHHHHHHHHHHHHHHHHHHHTSHHHHHHHHHHH-GGGTTS-HHHHHHHHHHHHHHHHHHHHHHHHHHHHHHHHHHHHHHHHHHHHHHHHHHHHHHHHHHHHTTS-SSHHHHHHHTT--TTTHHHHHHHHHT-